Protein AF-G9IHR1-F1 (afdb_monomer_lite)

Organism: NCBI:txid1085611

Sequence (85 aa):
FFVLHFTFPFIALCIVFIHIFFLHLQGSTNPLGYDTALKIPFYPNLLSLDIKGFNNVLVLFLAQSLFGILPLSHPDNAITVDRYA

pLDDT: mean 95.17, std 5.07, range [64.44, 98.62]

Structure (mmCIF, N/CA/C/O backbone):
data_AF-G9IHR1-F1
#
_entry.id   AF-G9IHR1-F1
#
loop_
_atom_site.group_PDB
_atom_site.id
_atom_site.type_symbol
_atom_site.label_atom_id
_atom_site.label_alt_id
_atom_site.label_comp_id
_atom_site.label_asym_id
_atom_site.label_entity_id
_atom_site.label_seq_id
_atom_site.pdbx_PDB_ins_code
_atom_site.Cartn_x
_atom_site.Cartn_y
_atom_site.Cartn_z
_atom_site.occupancy
_atom_site.B_iso_or_equiv
_atom_site.auth_seq_id
_atom_site.auth_comp_id
_atom_site.auth_asym_id
_atom_site.auth_atom_id
_atom_site.pdbx_PDB_model_num
ATOM 1 N N . PHE A 1 1 ? 12.145 -19.641 -10.616 1.00 92.81 1 PHE A N 1
ATOM 2 C CA . PHE A 1 1 ? 11.835 -18.376 -9.917 1.00 92.81 1 PHE A CA 1
ATOM 3 C C . PHE A 1 1 ? 10.457 -17.830 -10.289 1.00 92.81 1 PHE A C 1
ATOM 5 O O . PHE A 1 1 ? 9.657 -17.665 -9.385 1.00 92.81 1 PHE A O 1
ATOM 12 N N . PHE A 1 2 ? 10.130 -17.640 -11.576 1.00 97.69 2 PHE A N 1
ATOM 13 C CA . PHE A 1 2 ? 8.830 -17.097 -12.018 1.00 97.69 2 PHE A CA 1
ATOM 14 C C . PHE A 1 2 ? 7.594 -17.784 -11.406 1.00 97.69 2 PHE A C 1
ATOM 16 O O . PHE A 1 2 ? 6.801 -17.119 -10.751 1.00 97.69 2 PHE A O 1
ATOM 23 N N . VAL A 1 3 ? 7.466 -19.113 -11.540 1.00 98.44 3 VAL A N 1
ATOM 24 C CA . VAL A 1 3 ? 6.312 -19.865 -10.995 1.00 98.44 3 VAL A CA 1
ATOM 25 C C . VAL A 1 3 ? 6.173 -19.680 -9.480 1.00 98.44 3 VAL A C 1
ATOM 27 O O . VAL A 1 3 ? 5.069 -19.492 -8.976 1.00 98.44 3 VAL A O 1
ATOM 30 N N . LEU A 1 4 ? 7.294 -19.667 -8.753 1.00 98.38 4 LEU A N 1
ATOM 31 C CA . LEU A 1 4 ? 7.299 -19.426 -7.308 1.00 98.38 4 LEU A CA 1
ATOM 32 C C . LEU A 1 4 ? 6.892 -17.984 -6.976 1.00 98.38 4 LEU A C 1
ATOM 34 O O . LEU A 1 4 ? 6.004 -17.784 -6.155 1.00 98.38 4 LEU A O 1
ATOM 38 N N . HIS A 1 5 ? 7.483 -16.988 -7.644 1.00 96.81 5 HIS A N 1
ATOM 39 C CA . HIS A 1 5 ? 7.156 -15.571 -7.455 1.00 96.81 5 HIS A CA 1
ATOM 40 C C . HIS A 1 5 ? 5.685 -15.265 -7.761 1.00 96.81 5 HIS A C 1
ATOM 42 O O . HIS A 1 5 ? 5.077 -14.476 -7.053 1.00 96.81 5 HIS A O 1
ATOM 48 N N . PHE A 1 6 ? 5.099 -15.916 -8.767 1.00 97.75 6 PHE A N 1
ATOM 49 C CA . PHE A 1 6 ? 3.677 -15.785 -9.072 1.00 97.75 6 PHE A CA 1
ATOM 50 C C . PHE A 1 6 ? 2.785 -16.433 -8.004 1.00 97.75 6 PHE A C 1
ATOM 52 O O . PHE A 1 6 ? 1.746 -15.886 -7.653 1.00 97.75 6 PHE A O 1
ATOM 59 N N . THR A 1 7 ? 3.187 -17.588 -7.467 1.00 98.56 7 THR A N 1
ATOM 60 C CA . THR A 1 7 ? 2.364 -18.358 -6.519 1.00 98.56 7 THR A CA 1
ATOM 61 C C . THR A 1 7 ? 2.391 -17.770 -5.103 1.00 98.56 7 THR A C 1
ATOM 63 O O . THR A 1 7 ? 1.368 -17.755 -4.417 1.00 98.56 7 THR A O 1
ATOM 66 N N . PHE A 1 8 ? 3.539 -17.259 -4.645 1.00 98.44 8 PHE A N 1
ATOM 67 C CA . PHE A 1 8 ? 3.701 -16.788 -3.265 1.00 98.44 8 PHE A CA 1
ATOM 68 C C . PHE A 1 8 ? 2.757 -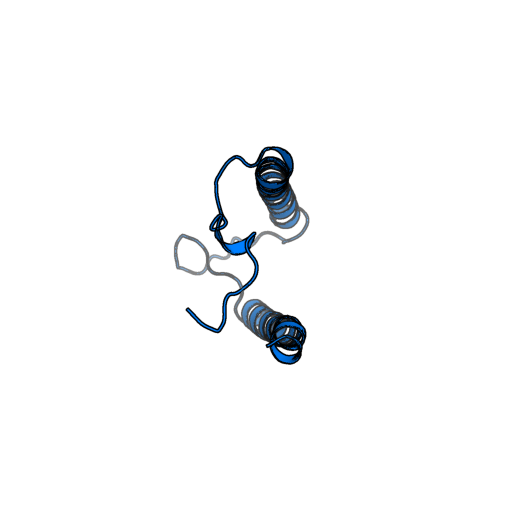15.650 -2.833 1.00 98.44 8 PHE A C 1
ATOM 70 O O . PHE A 1 8 ? 2.257 -15.734 -1.712 1.00 98.44 8 PHE A O 1
ATOM 77 N N . PRO A 1 9 ? 2.440 -14.633 -3.658 1.00 98.00 9 PRO A N 1
ATOM 78 C CA . PRO A 1 9 ? 1.465 -13.600 -3.306 1.00 98.00 9 PRO A CA 1
ATOM 79 C C . PRO A 1 9 ? 0.085 -14.152 -2.920 1.00 98.00 9 PRO A C 1
ATOM 81 O O . PRO A 1 9 ? -0.535 -13.648 -1.986 1.00 98.00 9 PRO A O 1
ATOM 84 N N . PHE A 1 10 ? -0.382 -15.225 -3.568 1.00 98.31 10 PHE A N 1
ATOM 85 C CA . PHE A 1 10 ? -1.662 -15.862 -3.229 1.00 98.31 10 PHE A CA 1
ATOM 86 C C . PHE A 1 10 ? -1.589 -16.645 -1.918 1.00 98.31 10 PHE A C 1
ATOM 88 O O . PHE A 1 10 ? -2.513 -16.596 -1.110 1.00 98.31 10 PHE A O 1
ATOM 95 N N . ILE A 1 11 ? -0.468 -17.326 -1.669 1.00 98.62 11 ILE A N 1
ATOM 96 C CA . ILE A 1 11 ? -0.224 -17.986 -0.381 1.00 98.62 11 ILE A CA 1
ATOM 97 C C . ILE A 1 11 ? -0.198 -16.937 0.743 1.00 98.62 11 ILE A C 1
ATOM 99 O O . ILE A 1 11 ? -0.828 -17.134 1.781 1.00 98.62 11 ILE A O 1
ATOM 103 N N . ALA A 1 12 ? 0.467 -15.799 0.524 1.00 98.50 12 ALA A N 1
ATOM 104 C CA . ALA A 1 12 ? 0.497 -14.692 1.474 1.00 98.50 12 ALA A CA 1
ATOM 105 C C . ALA A 1 12 ? -0.908 -14.123 1.740 1.00 98.50 12 ALA A C 1
ATOM 107 O O . ALA A 1 12 ? -1.252 -13.897 2.896 1.00 98.50 12 ALA A O 1
ATOM 108 N N . LEU A 1 13 ? -1.749 -13.971 0.710 1.00 98.44 13 LEU A N 1
ATOM 109 C CA . LEU A 1 13 ? -3.151 -13.563 0.862 1.00 98.44 13 LEU A CA 1
ATOM 110 C C . LEU A 1 13 ? -3.933 -14.525 1.779 1.00 98.44 13 LEU A C 1
ATOM 112 O O . LEU A 1 13 ? -4.639 -14.077 2.681 1.00 98.44 13 LEU A O 1
ATOM 116 N N . CYS A 1 14 ? -3.770 -15.842 1.606 1.00 98.50 14 CYS A N 1
ATOM 117 C CA . CYS A 1 14 ? -4.387 -16.836 2.491 1.00 98.50 14 CYS A CA 1
ATOM 118 C C . CYS A 1 14 ? -3.921 -16.676 3.947 1.00 98.50 14 CYS A C 1
ATOM 120 O O . CYS A 1 14 ? -4.735 -16.734 4.868 1.00 98.50 14 CYS A O 1
ATOM 122 N N . ILE A 1 15 ? -2.624 -16.430 4.161 1.00 98.62 15 ILE A N 1
ATOM 123 C CA . ILE A 1 15 ? -2.067 -16.177 5.497 1.00 98.62 15 ILE A CA 1
ATOM 124 C C . ILE A 1 15 ? -2.651 -14.890 6.096 1.00 98.62 15 ILE A C 1
ATOM 126 O O . ILE A 1 15 ? -3.001 -14.888 7.274 1.00 98.62 15 ILE A O 1
ATOM 130 N N . VAL A 1 16 ? -2.820 -13.824 5.305 1.00 98.62 16 VAL A N 1
ATOM 131 C CA . VAL A 1 16 ? -3.452 -12.570 5.753 1.00 98.62 16 VAL A CA 1
ATOM 132 C C . VAL A 1 16 ? -4.885 -12.815 6.226 1.00 98.62 16 VAL A C 1
ATOM 134 O O . VAL A 1 16 ? -5.254 -12.318 7.286 1.00 98.62 16 VAL A O 1
ATOM 137 N N . PHE A 1 17 ? -5.680 -13.626 5.521 1.00 98.44 17 PHE A N 1
ATOM 138 C CA . PHE A 1 17 ? -7.030 -13.970 5.985 1.00 98.44 17 PHE A CA 1
ATOM 139 C C . PHE A 1 17 ? -7.023 -14.731 7.310 1.00 98.44 17 PHE A C 1
ATOM 141 O O . PHE A 1 17 ? -7.784 -14.383 8.211 1.00 98.44 17 PHE A O 1
ATOM 148 N N . ILE A 1 18 ? -6.150 -15.733 7.456 1.00 98.44 18 ILE A N 1
ATOM 149 C CA . ILE A 1 18 ? -6.009 -16.488 8.711 1.00 98.44 18 ILE A CA 1
ATOM 150 C C . ILE A 1 18 ? -5.589 -15.549 9.850 1.00 98.44 18 ILE A C 1
ATOM 152 O O . ILE A 1 18 ? -6.146 -15.606 10.945 1.00 98.44 18 ILE A O 1
ATOM 156 N N . HIS A 1 19 ? -4.639 -14.652 9.588 1.00 97.75 19 HIS A N 1
ATOM 157 C CA . HIS A 1 19 ? -4.177 -13.662 10.552 1.00 97.75 19 HIS A CA 1
ATOM 158 C C . HIS A 1 19 ? -5.306 -12.719 10.995 1.00 97.75 19 HIS A C 1
ATOM 160 O O . HIS A 1 19 ? -5.536 -12.555 12.193 1.00 97.75 19 HIS A O 1
ATOM 166 N N . ILE A 1 20 ? -6.050 -12.148 10.041 1.00 98.19 20 ILE A N 1
ATOM 167 C CA . ILE A 1 20 ? -7.184 -11.257 10.316 1.00 98.19 20 ILE A CA 1
ATOM 168 C C . ILE A 1 20 ? -8.292 -11.998 11.069 1.00 98.19 20 ILE A C 1
ATOM 170 O O . ILE A 1 20 ? -8.897 -11.414 11.967 1.00 98.19 20 ILE A O 1
ATOM 174 N N . PHE A 1 21 ? -8.551 -13.268 10.744 1.00 98.06 21 PHE A N 1
ATOM 175 C CA . PHE A 1 21 ? -9.544 -14.087 11.438 1.00 98.06 21 PHE A CA 1
ATOM 176 C C . PHE A 1 21 ? -9.229 -14.205 12.931 1.00 98.06 21 PHE A C 1
ATOM 178 O O . PHE A 1 21 ? -10.090 -13.906 13.756 1.00 98.06 21 PHE A O 1
ATOM 185 N N . PHE A 1 22 ? -7.992 -14.562 13.290 1.00 98.31 22 PHE A N 1
ATOM 186 C CA . PHE A 1 22 ? -7.599 -14.602 14.698 1.00 98.31 22 PHE A CA 1
ATOM 187 C C . PHE A 1 22 ? -7.662 -13.211 15.331 1.00 98.31 22 PHE A C 1
ATOM 189 O O . PHE A 1 22 ? -8.281 -13.056 16.376 1.00 98.31 22 PHE A O 1
ATOM 196 N N . LEU A 1 23 ? -7.174 -12.169 14.654 1.00 97.00 23 LEU A N 1
ATOM 197 C CA . LEU A 1 23 ? -7.273 -10.799 15.165 1.00 97.00 23 LEU A CA 1
ATOM 198 C C . LEU A 1 23 ? -8.723 -10.366 15.458 1.00 97.00 23 LEU A C 1
ATOM 200 O O . LEU A 1 23 ? -8.949 -9.622 16.407 1.00 97.00 23 LEU A O 1
ATOM 204 N N . HIS A 1 24 ? -9.716 -10.860 14.714 1.00 95.06 24 HIS A N 1
ATOM 205 C CA . HIS A 1 24 ? -11.131 -10.609 15.012 1.00 95.06 24 HIS A CA 1
ATOM 206 C C . HIS A 1 24 ? -11.641 -11.357 16.253 1.00 95.06 24 HIS A C 1
ATOM 208 O O . HIS A 1 24 ? -12.551 -10.859 16.912 1.00 95.06 24 HIS A O 1
ATOM 2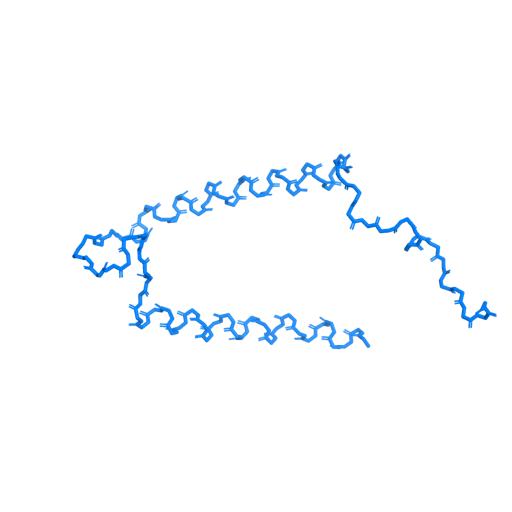14 N N . LEU A 1 25 ? -11.074 -12.519 16.591 1.00 95.81 25 LEU A N 1
ATOM 215 C CA . LEU A 1 25 ? -11.454 -13.273 17.790 1.00 95.81 25 LEU A CA 1
ATOM 216 C C . LEU A 1 25 ? -10.951 -12.606 19.076 1.00 95.81 25 LEU A C 1
ATOM 218 O O . LEU A 1 25 ? -11.696 -12.542 20.051 1.00 95.81 25 LEU A O 1
ATOM 222 N N . GLN A 1 26 ? -9.706 -12.115 19.095 1.00 91.75 26 GLN A N 1
ATOM 223 C CA . GLN A 1 26 ? -9.144 -11.434 20.272 1.00 91.75 26 GLN A CA 1
ATOM 224 C C . GLN A 1 26 ? -9.402 -9.917 20.294 1.00 91.75 26 GLN A C 1
ATOM 226 O O . GLN A 1 26 ? -9.486 -9.322 21.368 1.00 91.75 26 GLN A O 1
ATOM 231 N N . GLY A 1 27 ? -9.551 -9.286 19.128 1.00 90.88 27 GLY A N 1
ATOM 232 C CA . GLY A 1 27 ? -9.574 -7.833 18.977 1.00 90.88 27 GLY A CA 1
ATOM 233 C C . GLY A 1 27 ? -8.175 -7.201 18.990 1.00 90.88 27 GLY A C 1
ATOM 234 O O . GLY A 1 27 ? -7.172 -7.835 19.317 1.00 90.88 27 GLY A O 1
ATOM 235 N N . SER A 1 28 ? -8.100 -5.921 18.618 1.00 91.56 28 SER A N 1
ATOM 236 C CA . SER A 1 28 ? -6.854 -5.147 18.641 1.00 91.56 28 SER A CA 1
ATOM 237 C C . SER A 1 28 ? -6.446 -4.758 20.063 1.00 91.56 28 SER A C 1
ATOM 239 O O . SER A 1 28 ? -7.290 -4.384 20.881 1.00 91.56 28 SER A O 1
ATOM 241 N N . THR A 1 29 ? -5.142 -4.732 20.327 1.00 93.00 29 THR A N 1
ATOM 242 C CA . THR A 1 29 ? -4.585 -4.087 21.521 1.00 93.00 29 THR A CA 1
ATOM 243 C C . THR A 1 29 ? -4.627 -2.560 21.385 1.00 93.00 29 THR A C 1
ATOM 245 O O . THR A 1 29 ? -4.895 -2.018 20.312 1.00 93.00 29 THR A O 1
ATOM 248 N N . ASN A 1 30 ? -4.382 -1.843 22.483 1.00 92.94 30 ASN A N 1
ATOM 249 C CA . ASN A 1 30 ? -4.293 -0.383 22.492 1.00 92.94 30 ASN A CA 1
ATOM 250 C C . ASN A 1 30 ? -2.960 0.072 23.125 1.00 92.94 30 ASN A C 1
ATOM 252 O O . ASN A 1 30 ? -2.325 -0.726 23.821 1.00 92.94 30 ASN A O 1
ATOM 256 N N . PRO A 1 31 ? -2.527 1.332 22.918 1.00 94.00 31 PRO A N 1
ATOM 257 C CA . PRO A 1 31 ? -1.214 1.817 23.359 1.00 94.00 31 PRO A CA 1
ATOM 258 C C . PRO A 1 31 ? -0.953 1.722 24.866 1.00 94.00 31 PRO A C 1
ATOM 260 O O . PRO A 1 31 ? 0.202 1.709 25.280 1.00 94.00 31 PRO A O 1
ATOM 263 N N . LEU A 1 32 ? -2.005 1.667 25.687 1.00 93.19 32 LEU A N 1
ATOM 264 C CA . LEU A 1 32 ? -1.875 1.553 27.137 1.00 93.19 32 LEU A CA 1
ATOM 265 C C . LEU A 1 32 ? -1.611 0.108 27.589 1.00 93.19 32 LEU A C 1
ATOM 267 O O . LEU A 1 32 ? -1.229 -0.112 28.733 1.00 93.19 32 LEU A O 1
ATOM 271 N N . GLY A 1 33 ? -1.791 -0.879 26.704 1.00 90.12 33 GLY A N 1
ATOM 272 C CA . GLY A 1 33 ? -1.440 -2.278 26.956 1.00 90.12 33 GLY A CA 1
ATOM 273 C C . GLY A 1 33 ? -2.398 -3.044 27.876 1.00 90.12 33 GLY A C 1
ATOM 274 O O . GLY A 1 33 ? -2.146 -4.214 28.152 1.00 90.12 33 GLY A O 1
ATOM 275 N N . TYR A 1 34 ? -3.496 -2.431 28.325 1.00 87.69 34 TYR A N 1
ATOM 276 C CA . TYR A 1 34 ? -4.549 -3.078 29.117 1.00 87.69 34 TYR A CA 1
ATOM 277 C C . TYR A 1 34 ? -5.921 -2.922 28.458 1.00 87.69 34 TYR A C 1
ATOM 279 O O . TYR A 1 34 ? -6.147 -1.980 27.698 1.00 87.69 34 TYR A O 1
ATOM 287 N N . ASP A 1 35 ? -6.842 -3.850 28.723 1.00 85.06 35 ASP A N 1
ATOM 288 C CA . ASP A 1 35 ? -8.180 -3.807 28.128 1.00 85.06 35 ASP A CA 1
ATOM 289 C C . ASP A 1 35 ? -9.019 -2.664 28.720 1.00 85.06 35 ASP A C 1
ATOM 291 O O . ASP A 1 35 ? -8.982 -2.394 29.922 1.00 85.06 35 ASP A O 1
ATOM 295 N N . THR A 1 36 ? -9.777 -1.982 27.865 1.00 79.00 36 THR A N 1
ATOM 296 C CA . THR A 1 36 ? -10.644 -0.868 28.262 1.00 79.00 36 THR A CA 1
ATOM 297 C C . THR A 1 36 ? -12.018 -1.028 27.629 1.00 79.00 36 THR A C 1
ATOM 299 O O . THR A 1 36 ? -12.154 -1.458 26.485 1.00 79.00 36 THR A O 1
ATOM 302 N N . ALA A 1 37 ? -13.060 -0.614 28.349 1.00 82.19 37 ALA A N 1
ATOM 303 C CA . ALA A 1 37 ? -14.430 -0.642 27.835 1.00 82.19 37 ALA A CA 1
ATOM 304 C C . ALA A 1 37 ? -14.704 0.421 26.744 1.00 82.19 37 ALA A C 1
ATOM 306 O O . ALA A 1 37 ? -15.796 0.464 26.181 1.00 82.19 37 ALA A O 1
ATOM 307 N N . LEU A 1 38 ? -13.730 1.285 26.431 1.00 87.62 38 LEU A N 1
ATOM 308 C CA . LEU A 1 38 ? -13.869 2.422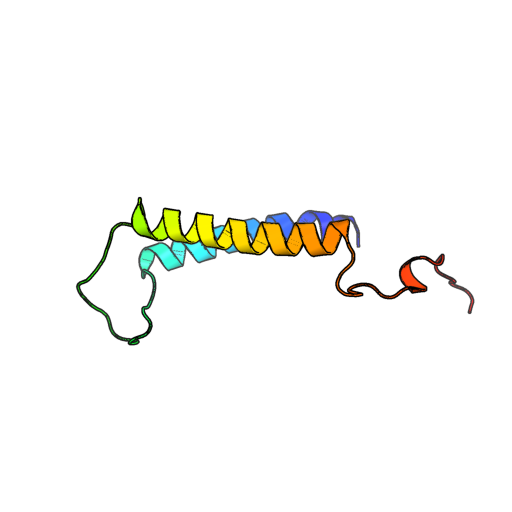 25.518 1.00 87.62 38 LEU A CA 1
ATOM 309 C C . LEU A 1 38 ? -13.656 2.006 24.053 1.00 87.62 38 LEU A C 1
ATOM 311 O O . LEU A 1 38 ? -12.692 2.417 23.408 1.00 87.62 38 LEU A O 1
ATOM 315 N N . LYS A 1 39 ? -14.562 1.186 23.512 1.00 88.62 39 LYS A N 1
ATOM 316 C CA . LYS A 1 39 ? -14.534 0.785 22.097 1.00 88.62 39 LYS A CA 1
ATOM 317 C C . LYS A 1 39 ? -15.382 1.730 21.243 1.00 88.62 39 LYS A C 1
ATOM 319 O O . LYS A 1 39 ? -16.525 2.025 21.577 1.00 88.62 39 LYS A O 1
ATOM 324 N N . ILE A 1 40 ? -14.825 2.169 20.116 1.00 93.44 40 ILE A N 1
ATOM 325 C CA . ILE A 1 40 ? -15.539 2.921 19.073 1.00 93.44 40 ILE A CA 1
ATOM 326 C C . ILE A 1 40 ? -15.798 2.013 17.863 1.00 93.44 40 ILE A C 1
ATOM 328 O O . ILE A 1 40 ? -15.009 1.098 17.615 1.00 93.44 40 ILE A O 1
ATOM 332 N N . PRO A 1 41 ? -16.874 2.236 17.088 1.00 94.12 41 PRO A N 1
ATOM 333 C CA . PRO A 1 41 ? -17.119 1.449 15.886 1.00 94.12 41 PRO A CA 1
ATOM 334 C C . PRO A 1 41 ? -16.061 1.740 14.813 1.00 94.12 41 PRO A C 1
ATOM 336 O O . PRO A 1 41 ? -15.593 2.876 14.677 1.00 94.12 41 PRO A O 1
ATOM 339 N N . PHE A 1 42 ? -15.716 0.712 14.028 1.00 95.25 42 PHE A N 1
ATOM 340 C CA . PHE A 1 42 ? -14.752 0.821 12.928 1.00 95.25 42 PHE A CA 1
ATOM 341 C C . PHE A 1 42 ? -15.217 1.821 11.862 1.00 95.25 42 PHE A C 1
ATOM 343 O O . PHE A 1 42 ? -14.466 2.713 11.467 1.00 95.25 42 PHE A O 1
ATOM 350 N N . TYR A 1 43 ? -16.482 1.721 11.450 1.00 95.56 43 TYR A N 1
ATOM 351 C CA . TYR A 1 43 ? -17.125 2.706 10.588 1.00 95.56 43 TYR A CA 1
ATOM 352 C C . TYR A 1 43 ? -17.924 3.717 11.432 1.00 95.56 43 TYR A C 1
ATOM 354 O O . TYR A 1 43 ? -18.680 3.290 12.306 1.00 95.56 43 TYR A O 1
ATOM 362 N N . PRO A 1 44 ? -17.809 5.036 11.185 1.00 95.81 44 PRO A N 1
ATOM 363 C CA . PRO A 1 44 ? -16.976 5.684 10.162 1.00 95.81 44 PRO A CA 1
ATOM 364 C C . PRO A 1 44 ? -15.541 5.996 10.622 1.00 95.81 44 PRO A C 1
ATOM 366 O O . PRO A 1 44 ? -14.708 6.382 9.805 1.00 95.81 44 PRO A O 1
ATOM 369 N N . ASN A 1 45 ? -15.254 5.859 11.919 1.00 96.25 45 ASN A N 1
ATOM 370 C CA . ASN A 1 45 ? -14.084 6.463 12.556 1.00 96.25 45 ASN A CA 1
ATOM 371 C C . ASN A 1 45 ? -12.753 5.925 12.014 1.00 96.25 45 ASN A C 1
ATOM 373 O O . ASN A 1 45 ? -12.013 6.663 11.363 1.00 96.25 45 ASN A O 1
ATOM 377 N N . LEU A 1 46 ? -12.452 4.648 12.261 1.00 95.88 46 LEU A N 1
ATOM 378 C CA . LEU A 1 46 ? -11.181 4.035 11.868 1.00 95.88 46 LEU A CA 1
ATOM 379 C C . LEU A 1 46 ? -11.050 3.962 10.343 1.00 95.88 46 LEU A C 1
ATOM 381 O O . LEU A 1 46 ? -9.996 4.311 9.823 1.00 95.88 46 LEU A O 1
ATOM 385 N N . LEU A 1 47 ? -12.139 3.670 9.620 1.00 97.62 47 LEU A N 1
ATOM 386 C CA . LEU A 1 47 ? -12.117 3.679 8.152 1.00 97.62 47 LEU A CA 1
ATOM 387 C C . LEU A 1 47 ? -11.685 5.044 7.583 1.00 97.62 47 LEU A C 1
ATOM 389 O O . LEU A 1 47 ? -10.911 5.104 6.629 1.00 97.62 47 LEU A O 1
ATOM 393 N N . SER A 1 48 ? -12.162 6.153 8.158 1.00 98.00 48 SER A N 1
ATOM 394 C CA . SER A 1 48 ? -11.770 7.492 7.695 1.00 98.00 48 SER A CA 1
ATOM 395 C C . SER A 1 48 ? -10.278 7.779 7.920 1.00 98.00 48 SER A C 1
ATOM 397 O O . SER A 1 48 ? -9.634 8.421 7.084 1.00 98.00 48 SER A O 1
ATOM 399 N N . LEU A 1 49 ? -9.710 7.261 9.016 1.00 97.44 49 LEU A N 1
ATOM 400 C CA . LEU A 1 49 ? -8.284 7.370 9.321 1.00 97.44 49 LEU A CA 1
ATOM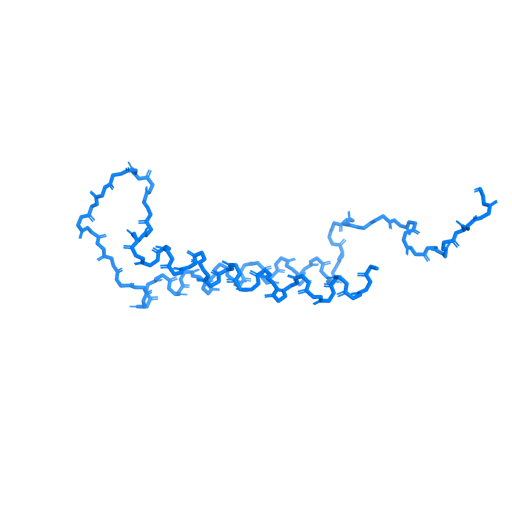 401 C C . LEU A 1 49 ? -7.441 6.508 8.374 1.00 97.44 49 LEU A C 1
ATOM 403 O O . LEU A 1 49 ? -6.415 6.988 7.889 1.00 97.44 49 LEU A O 1
ATOM 407 N N . ASP A 1 50 ? -7.906 5.303 8.042 1.00 97.75 50 ASP A N 1
ATOM 408 C CA . ASP A 1 50 ? -7.255 4.418 7.073 1.00 97.75 50 ASP A CA 1
ATOM 409 C C . ASP A 1 50 ? -7.203 5.056 5.680 1.00 97.75 50 ASP A C 1
ATOM 411 O O . ASP A 1 50 ? -6.152 5.057 5.043 1.00 97.75 50 ASP A O 1
ATOM 415 N N . ILE A 1 51 ? -8.295 5.683 5.221 1.00 98.31 51 ILE A N 1
ATOM 416 C CA . ILE A 1 51 ? -8.333 6.394 3.931 1.00 98.31 51 ILE A CA 1
ATOM 417 C C . ILE A 1 51 ? -7.329 7.552 3.913 1.00 98.31 51 ILE A C 1
ATOM 419 O O . ILE A 1 51 ? -6.600 7.733 2.935 1.00 98.31 51 ILE A O 1
ATOM 423 N N . LYS A 1 52 ? -7.251 8.333 4.998 1.00 98.25 52 LYS A N 1
ATOM 424 C CA . LYS A 1 52 ? -6.265 9.415 5.114 1.00 98.25 52 LYS A CA 1
ATOM 425 C C . LYS A 1 52 ? -4.834 8.867 5.081 1.00 98.25 52 LYS A C 1
ATOM 427 O O . LYS A 1 52 ? -3.982 9.430 4.395 1.00 98.25 52 LYS A O 1
ATOM 432 N N . GLY 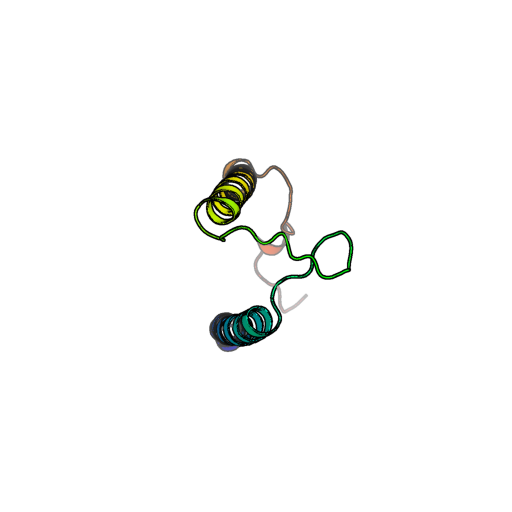A 1 53 ? -4.576 7.770 5.793 1.00 98.25 53 GLY A N 1
ATOM 433 C CA . GLY A 1 53 ? -3.288 7.077 5.783 1.00 98.25 53 GLY A CA 1
ATOM 434 C C . GLY A 1 53 ? -2.916 6.562 4.391 1.00 98.25 53 GLY A C 1
ATOM 435 O O . GLY A 1 53 ? -1.813 6.830 3.914 1.00 98.25 53 GLY A O 1
ATOM 436 N N . PHE A 1 54 ? -3.857 5.914 3.701 1.00 98.31 54 PHE A N 1
ATOM 437 C CA . PHE A 1 54 ? -3.688 5.452 2.325 1.00 98.31 54 PHE A CA 1
ATOM 438 C C . PHE A 1 54 ? -3.358 6.605 1.375 1.00 98.31 54 PHE A C 1
ATOM 440 O O . PHE A 1 54 ? -2.421 6.490 0.591 1.00 98.31 54 PHE A O 1
ATOM 447 N N . ASN A 1 55 ? -4.060 7.738 1.479 1.00 98.38 55 ASN A N 1
ATOM 448 C CA . ASN A 1 55 ? -3.784 8.906 0.645 1.00 98.38 55 ASN A CA 1
ATOM 449 C C . ASN A 1 55 ? -2.353 9.434 0.846 1.00 98.38 55 ASN A C 1
ATOM 451 O O . ASN A 1 55 ? -1.669 9.749 -0.123 1.00 98.38 55 ASN A O 1
ATOM 455 N N . ASN A 1 56 ? -1.867 9.474 2.090 1.00 98.12 56 ASN A N 1
ATOM 456 C CA . ASN A 1 56 ? -0.493 9.892 2.374 1.00 98.12 56 ASN A CA 1
ATOM 457 C C . ASN A 1 56 ? 0.534 8.944 1.734 1.00 98.12 56 ASN A C 1
ATOM 459 O O . ASN A 1 56 ? 1.484 9.402 1.100 1.00 98.12 56 ASN A O 1
ATOM 463 N N . VAL A 1 57 ? 0.335 7.628 1.865 1.00 98.31 57 VAL A N 1
ATOM 464 C CA . VAL A 1 57 ? 1.215 6.623 1.244 1.00 98.31 57 VAL A CA 1
ATOM 465 C C . VAL A 1 57 ? 1.155 6.707 -0.281 1.00 98.31 57 VAL A C 1
ATOM 467 O O . VAL A 1 57 ? 2.193 6.637 -0.933 1.00 98.31 57 VAL A O 1
ATOM 470 N N . LEU A 1 58 ? -0.033 6.911 -0.855 1.00 98.31 58 LEU A N 1
ATOM 471 C CA . LEU A 1 58 ? -0.221 7.038 -2.297 1.00 98.31 58 LEU A CA 1
ATOM 472 C C . LEU A 1 58 ? 0.522 8.255 -2.857 1.00 98.31 58 LEU A C 1
ATOM 474 O O . LEU A 1 58 ? 1.179 8.139 -3.888 1.00 98.31 58 LEU A O 1
ATOM 478 N N . VAL A 1 59 ? 0.476 9.398 -2.167 1.00 98.19 59 VAL A N 1
ATOM 479 C CA . VAL A 1 59 ? 1.237 10.592 -2.560 1.00 98.19 59 VAL A CA 1
ATOM 480 C C . VAL A 1 59 ? 2.738 10.303 -2.559 1.00 98.19 59 VAL A C 1
ATOM 482 O O . VAL A 1 59 ? 3.411 10.627 -3.534 1.00 98.19 59 VAL A O 1
ATOM 485 N N . LEU A 1 60 ? 3.263 9.654 -1.513 1.00 97.25 60 LEU A N 1
ATOM 486 C CA . LEU A 1 60 ? 4.682 9.284 -1.446 1.00 97.25 60 LEU A CA 1
ATOM 487 C C . LEU A 1 60 ? 5.077 8.310 -2.563 1.00 97.25 60 LEU A C 1
ATOM 489 O O . LEU A 1 60 ? 6.110 8.496 -3.204 1.00 97.25 60 LEU A O 1
ATOM 493 N N . PHE A 1 61 ? 4.241 7.304 -2.824 1.00 97.94 61 PHE A N 1
ATOM 494 C CA . PHE A 1 61 ? 4.448 6.347 -3.906 1.00 97.94 61 PHE A CA 1
ATOM 495 C C . PHE A 1 61 ? 4.491 7.043 -5.270 1.00 97.94 61 PHE A C 1
ATOM 497 O O . PHE A 1 61 ? 5.455 6.872 -6.011 1.00 97.94 61 PHE A O 1
ATOM 504 N N . LEU A 1 62 ? 3.498 7.882 -5.582 1.00 98.25 62 LEU A N 1
ATOM 505 C CA . LEU A 1 62 ? 3.447 8.614 -6.849 1.00 98.25 62 LEU A CA 1
ATOM 506 C C . LEU A 1 62 ? 4.625 9.577 -6.996 1.00 98.25 62 LEU A C 1
ATOM 508 O O . LEU A 1 62 ? 5.207 9.670 -8.074 1.00 98.25 62 LEU A O 1
ATOM 512 N N . ALA A 1 63 ? 5.013 10.257 -5.918 1.00 98.19 63 ALA A N 1
ATOM 513 C CA . ALA A 1 63 ? 6.153 11.158 -5.931 1.00 98.19 63 ALA A CA 1
ATOM 514 C C . ALA A 1 63 ? 7.458 10.401 -6.247 1.00 98.19 63 ALA A C 1
ATOM 516 O O . ALA A 1 63 ? 8.228 10.825 -7.110 1.00 98.19 63 ALA A O 1
ATOM 517 N N . GLN A 1 64 ? 7.671 9.238 -5.623 1.00 97.75 64 GLN A N 1
ATOM 518 C CA . GLN A 1 64 ? 8.806 8.366 -5.919 1.00 97.75 64 GLN A CA 1
ATOM 519 C C . GLN A 1 64 ? 8.764 7.813 -7.353 1.00 97.75 64 GLN A C 1
ATOM 521 O O . GLN A 1 64 ? 9.792 7.811 -8.024 1.00 97.75 64 GLN A O 1
ATOM 526 N N . SER A 1 65 ? 7.609 7.352 -7.841 1.00 97.31 65 SER A N 1
ATOM 527 C CA . SER A 1 65 ? 7.486 6.761 -9.180 1.00 97.31 65 SER A CA 1
ATOM 528 C C . SER A 1 65 ? 7.637 7.776 -10.313 1.00 97.31 65 SER A C 1
ATOM 530 O O . SER A 1 65 ? 8.205 7.436 -11.345 1.00 97.31 65 SER A O 1
ATOM 532 N N . LEU A 1 66 ? 7.130 9.001 -10.140 1.00 98.06 66 LEU A N 1
ATOM 533 C CA . LEU A 1 66 ? 7.141 10.025 -11.190 1.00 98.06 66 LEU A CA 1
ATOM 534 C C . LEU A 1 66 ? 8.428 10.851 -11.203 1.00 98.06 66 LEU A C 1
ATOM 536 O O . LEU A 1 66 ? 8.909 11.202 -12.277 1.00 98.06 66 LEU A O 1
ATOM 540 N N . PHE A 1 67 ? 8.980 11.169 -10.029 1.00 97.50 67 PHE A N 1
ATOM 541 C CA . PHE A 1 67 ? 10.135 12.065 -9.918 1.00 97.50 67 PHE A CA 1
ATOM 542 C C . PHE A 1 67 ? 11.428 11.356 -9.508 1.00 97.50 67 PHE A C 1
ATOM 544 O O . PHE A 1 67 ? 12.486 11.974 -9.567 1.00 97.50 67 PHE A O 1
ATOM 551 N N . GLY A 1 68 ? 11.375 10.083 -9.097 1.00 94.69 68 GLY A N 1
ATOM 552 C CA . GLY A 1 68 ? 12.574 9.319 -8.740 1.00 94.69 68 GLY A CA 1
ATOM 553 C C . GLY A 1 68 ? 13.324 9.893 -7.536 1.00 94.69 68 GLY A C 1
ATOM 554 O O . GLY A 1 68 ? 14.548 9.969 -7.565 1.00 94.69 68 GLY A O 1
ATOM 555 N N . ILE A 1 69 ? 12.596 10.319 -6.496 1.00 95.56 69 ILE A N 1
ATOM 556 C CA . ILE A 1 69 ? 13.134 11.076 -5.346 1.00 95.56 69 ILE A CA 1
ATOM 557 C C . ILE A 1 69 ? 14.306 10.354 -4.665 1.00 95.56 69 ILE A C 1
ATOM 559 O O . ILE A 1 69 ? 15.263 10.999 -4.238 1.00 95.56 69 ILE A O 1
ATOM 563 N N . LEU A 1 70 ? 14.243 9.023 -4.565 1.00 96.50 70 LEU A N 1
ATOM 564 C CA . LEU A 1 70 ? 15.292 8.184 -3.989 1.00 96.50 70 LEU A CA 1
ATOM 565 C C . LEU A 1 70 ? 15.740 7.089 -4.974 1.00 96.50 70 LEU A C 1
ATOM 567 O O . LEU A 1 70 ? 14.891 6.450 -5.604 1.00 96.50 70 LEU A O 1
ATOM 571 N N . PRO A 1 71 ? 17.047 6.793 -5.083 1.00 95.44 71 PRO A N 1
ATOM 572 C CA . PRO A 1 71 ? 17.521 5.630 -5.825 1.00 95.44 71 PRO A CA 1
ATOM 573 C C . PRO A 1 71 ? 17.245 4.351 -5.01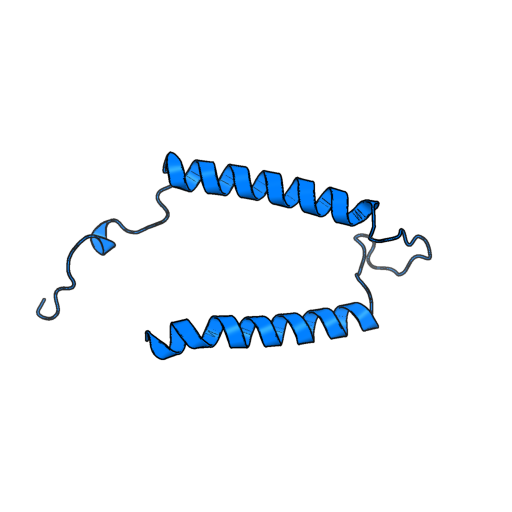8 1.00 95.44 71 PRO A C 1
ATOM 575 O O . PRO A 1 71 ? 17.991 4.004 -4.106 1.00 95.44 71 PRO A O 1
ATOM 578 N N . LEU A 1 72 ? 16.152 3.651 -5.344 1.00 95.94 72 LEU A N 1
ATOM 579 C CA . LEU A 1 72 ? 15.744 2.400 -4.677 1.00 95.94 72 LEU A CA 1
ATOM 580 C C . LEU A 1 72 ? 16.188 1.127 -5.422 1.00 95.94 72 LEU A C 1
ATOM 582 O O . LEU A 1 72 ? 15.953 0.018 -4.945 1.00 95.94 72 LEU A O 1
ATOM 586 N N . SER A 1 73 ? 16.821 1.270 -6.588 1.00 94.50 73 SER A N 1
ATOM 587 C CA . SER A 1 73 ? 17.324 0.167 -7.413 1.00 94.50 73 SER A CA 1
ATOM 588 C C . SER A 1 73 ? 18.806 0.341 -7.723 1.00 94.50 73 SER A C 1
ATOM 590 O O . SER A 1 73 ? 19.272 1.464 -7.912 1.00 94.50 73 SER A O 1
ATOM 592 N N . HIS A 1 74 ? 19.532 -0.770 -7.851 1.00 96.25 74 HIS A N 1
ATOM 593 C CA . HIS A 1 74 ? 20.915 -0.748 -8.318 1.00 96.25 74 HIS A CA 1
ATOM 594 C C . HIS A 1 74 ? 20.967 -0.473 -9.835 1.00 96.25 74 HIS A C 1
ATOM 596 O O . HIS A 1 74 ? 20.219 -1.128 -10.570 1.00 96.25 74 HIS A O 1
ATOM 602 N N . PRO A 1 75 ? 21.819 0.451 -10.328 1.00 95.19 75 PRO A N 1
ATOM 603 C CA . PRO A 1 75 ? 21.892 0.788 -11.755 1.00 95.19 75 PRO A CA 1
ATOM 604 C C . PRO A 1 75 ? 22.263 -0.415 -12.636 1.00 95.19 75 PRO A C 1
ATOM 606 O O . PRO A 1 75 ? 21.735 -0.543 -13.738 1.00 95.19 75 PRO A O 1
ATOM 609 N N . ASP A 1 76 ? 23.078 -1.345 -12.130 1.00 96.50 76 ASP A N 1
ATOM 610 C CA . ASP A 1 76 ? 23.481 -2.558 -12.863 1.00 96.50 76 ASP A CA 1
ATOM 611 C C . ASP A 1 76 ? 22.307 -3.483 -13.221 1.00 96.50 76 ASP A C 1
ATOM 613 O O . ASP A 1 76 ? 22.422 -4.317 -14.110 1.00 96.50 76 ASP A O 1
ATOM 617 N N . ASN A 1 77 ? 21.128 -3.325 -12.615 1.00 94.25 77 ASN A N 1
ATOM 618 C CA . ASN A 1 77 ? 19.954 -4.086 -13.053 1.00 94.25 77 ASN A CA 1
ATOM 619 C C . ASN A 1 77 ? 19.466 -3.678 -14.461 1.00 94.25 77 ASN A C 1
ATOM 621 O O . ASN A 1 77 ? 18.593 -4.344 -15.014 1.00 94.25 77 ASN A O 1
ATOM 625 N N . ALA A 1 78 ? 20.004 -2.594 -15.035 1.00 95.44 78 ALA A N 1
ATOM 626 C CA . ALA A 1 78 ? 19.753 -2.178 -16.412 1.00 95.44 78 ALA A CA 1
ATOM 627 C C . ALA A 1 78 ? 20.681 -2.850 -17.441 1.00 95.44 78 ALA A C 1
ATOM 629 O O . ALA A 1 78 ? 20.400 -2.773 -18.638 1.00 95.44 78 ALA A O 1
ATOM 630 N N . ILE A 1 79 ? 21.772 -3.498 -17.009 1.00 96.38 79 ILE A N 1
ATOM 631 C CA . ILE A 1 79 ? 22.654 -4.249 -17.910 1.00 96.38 79 ILE A CA 1
ATOM 632 C C . ILE A 1 79 ? 22.208 -5.710 -18.022 1.00 96.38 79 ILE A C 1
ATOM 634 O O . ILE A 1 79 ? 21.617 -6.288 -17.109 1.00 96.38 79 ILE A O 1
ATOM 638 N N . THR A 1 80 ? 22.473 -6.326 -19.173 1.00 95.38 80 THR A N 1
ATOM 639 C CA . THR A 1 80 ? 22.197 -7.752 -19.376 1.00 95.38 80 THR A CA 1
ATOM 640 C C . THR A 1 80 ? 23.094 -8.597 -18.487 1.00 95.38 80 THR A C 1
ATOM 642 O O . THR A 1 80 ? 24.272 -8.285 -18.325 1.00 95.38 80 THR A O 1
ATOM 645 N N . VAL A 1 81 ? 22.561 -9.704 -17.969 1.00 94.94 81 VAL A N 1
ATOM 646 C CA . VAL A 1 81 ? 23.356 -10.625 -17.154 1.00 94.94 81 VAL A CA 1
ATOM 647 C C . VAL A 1 81 ? 24.498 -11.223 -17.983 1.00 94.94 81 VAL A C 1
ATOM 649 O O . VAL A 1 81 ? 24.255 -11.838 -19.024 1.00 94.94 81 VAL A O 1
ATOM 652 N N . ASP A 1 82 ? 25.730 -11.059 -17.510 1.00 93.56 82 ASP A N 1
ATOM 653 C CA . ASP A 1 82 ? 26.874 -11.820 -18.003 1.00 93.56 82 ASP A CA 1
ATOM 654 C C . ASP A 1 82 ? 26.962 -13.128 -17.212 1.00 93.56 82 ASP A C 1
ATOM 656 O O . ASP A 1 82 ? 26.885 -13.139 -15.984 1.00 93.56 82 ASP A O 1
ATOM 660 N N . ARG A 1 83 ? 27.054 -14.249 -17.925 1.00 91.69 83 ARG A N 1
ATOM 661 C CA . ARG A 1 83 ? 27.162 -15.585 -17.322 1.00 91.69 83 ARG A CA 1
ATOM 662 C C . ARG A 1 83 ? 28.581 -16.144 -17.376 1.00 91.69 83 ARG A C 1
ATOM 664 O O . ARG A 1 83 ? 28.785 -17.253 -16.889 1.00 91.69 83 ARG A O 1
ATOM 671 N N . TYR A 1 84 ? 29.503 -15.437 -18.024 1.00 87.62 84 TYR A N 1
ATOM 672 C CA . TYR A 1 84 ? 30.821 -15.943 -18.402 1.00 87.62 84 TYR A CA 1
ATOM 673 C C . TYR A 1 84 ? 31.988 -15.104 -17.866 1.00 87.62 84 TYR A C 1
ATOM 675 O O . TYR A 1 84 ? 33.136 -15.482 -18.108 1.00 87.62 84 TYR A O 1
ATOM 683 N N . ALA A 1 85 ? 31.707 -14.007 -17.159 1.00 64.44 85 ALA A N 1
ATOM 684 C CA . ALA A 1 85 ? 32.677 -13.326 -16.303 1.00 64.44 85 ALA A CA 1
ATOM 685 C C . ALA A 1 85 ? 33.019 -14.154 -15.053 1.00 64.44 85 ALA A C 1
ATOM 687 O O . ALA A 1 85 ? 32.111 -14.841 -14.525 1.00 64.44 85 ALA A O 1
#

InterPro domains:
  IPR005798 Cytochrome b/b6, C-terminal [PS51003] (32-85)
  IPR016174 Di-haem cytochrome, transmembrane [SSF81342] (1-82)
  IPR027387 Cytochrome b/b6-like domain superfamily [G3DSA:1.20.810.10] (1-85)

Secondary structure (DSSP, 8-state):
-HHHHHHHHHHHHHHHHHHHHHHHHH----TTSS--S----IIIIIHHHHHHHHHHHHHHHHHHHHH--S--S-GGGGSPPPS--

Foldseek 3Di:
DVVCVVVVVVVVVVVVVVVVVVCVVVPDADPVRDDDPPDDDCPPPVVVVVVVVVVVVVVVVCCCVPVVPDDPDDPCVPPDDDPPD

Radius of gyration: 20.77 Å; chains: 1; bounding box: 50×32×48 Å